Protein AF-A0A2E2V4U2-F1 (afdb_monomer_lite)

Radius of gyration: 15.27 Å; chains: 1; bounding box: 48×30×33 Å

Secondary structure (DSSP, 8-state):
-HHHHHHTT---EEE---HHHHTT--SHHHHHHHHH-TTTEEEEEEE-TTSTTHHHHHHHHHH-TTEEEEEE--S--------

pLDDT: mean 84.4, std 11.23, range [49.47, 97.12]

Foldseek 3Di:
DLVVCVVVVNQAEEDFDDCVVQNQVGDDPPVVVCVVPVRHYQYEHEAEPVDPCSVVSVVVLVVDVSHDYYDYDDPDPPPPPDD

Structure (mmCIF, N/CA/C/O backbone):
data_AF-A0A2E2V4U2-F1
#
_entry.id   AF-A0A2E2V4U2-F1
#
loop_
_atom_site.group_PDB
_atom_site.id
_atom_site.type_symbol
_atom_site.label_atom_id
_atom_site.label_alt_id
_atom_site.label_comp_id
_atom_site.label_asym_id
_atom_site.label_entity_id
_atom_site.label_seq_id
_atom_site.pdbx_PDB_ins_code
_atom_site.Cartn_x
_atom_site.Cartn_y
_atom_site.Cartn_z
_atom_site.occupancy
_atom_site.B_iso_or_equiv
_atom_site.auth_seq_id
_atom_site.auth_comp_id
_atom_site.auth_asym_id
_atom_site.auth_atom_id
_atom_site.pdbx_PDB_model_num
ATOM 1 N N . MET A 1 1 ? -12.379 -5.618 4.913 1.00 90.00 1 MET A N 1
ATOM 2 C CA . MET A 1 1 ? -11.023 -5.748 5.493 1.00 90.00 1 MET A CA 1
ATOM 3 C C . MET A 1 1 ? -10.798 -4.769 6.639 1.00 90.00 1 MET A C 1
ATOM 5 O O . MET A 1 1 ? -10.620 -5.240 7.748 1.00 90.00 1 MET A O 1
ATOM 9 N N . VAL A 1 2 ? -10.881 -3.447 6.427 1.00 93.31 2 VAL A N 1
ATOM 10 C CA . VAL A 1 2 ? -10.661 -2.436 7.491 1.00 93.31 2 VAL A CA 1
ATOM 11 C C . VAL A 1 2 ? -11.479 -2.714 8.759 1.00 93.31 2 VAL A C 1
ATOM 13 O O . VAL A 1 2 ? -10.920 -2.761 9.844 1.00 93.31 2 VAL A O 1
ATOM 16 N N . THR A 1 3 ? -12.768 -3.041 8.629 1.00 94.75 3 THR A N 1
ATOM 17 C CA . THR A 1 3 ? -13.612 -3.442 9.771 1.00 94.75 3 THR A CA 1
ATOM 18 C C . THR A 1 3 ? -13.054 -4.639 10.548 1.00 94.75 3 THR A C 1
ATOM 20 O O . THR A 1 3 ? -13.098 -4.654 11.773 1.00 94.75 3 THR A O 1
ATOM 23 N N . ALA A 1 4 ? -12.505 -5.636 9.848 1.00 96.06 4 ALA A N 1
ATOM 24 C CA . ALA A 1 4 ? -11.896 -6.802 10.481 1.00 96.06 4 ALA A CA 1
ATOM 25 C C . ALA A 1 4 ? -10.583 -6.435 11.193 1.00 96.06 4 ALA A C 1
ATOM 27 O O . ALA A 1 4 ? -10.336 -6.931 12.287 1.00 96.06 4 ALA A O 1
ATOM 28 N N . MET A 1 5 ? -9.780 -5.525 10.624 1.00 96.00 5 MET A N 1
ATOM 29 C CA . MET A 1 5 ? -8.584 -4.986 11.286 1.00 96.00 5 MET A CA 1
ATOM 30 C C . MET A 1 5 ? -8.951 -4.258 12.580 1.00 96.00 5 MET A C 1
ATOM 32 O O . MET A 1 5 ? -8.365 -4.540 13.621 1.00 96.00 5 MET A O 1
ATOM 36 N N . THR A 1 6 ? -9.971 -3.394 12.543 1.00 95.06 6 THR A N 1
ATOM 37 C CA . THR A 1 6 ? -10.477 -2.701 13.736 1.00 95.06 6 THR A CA 1
ATOM 38 C C . THR A 1 6 ? -10.935 -3.689 14.807 1.00 95.06 6 THR A C 1
ATOM 40 O O . THR A 1 6 ? -10.550 -3.546 15.963 1.00 95.06 6 THR A O 1
AT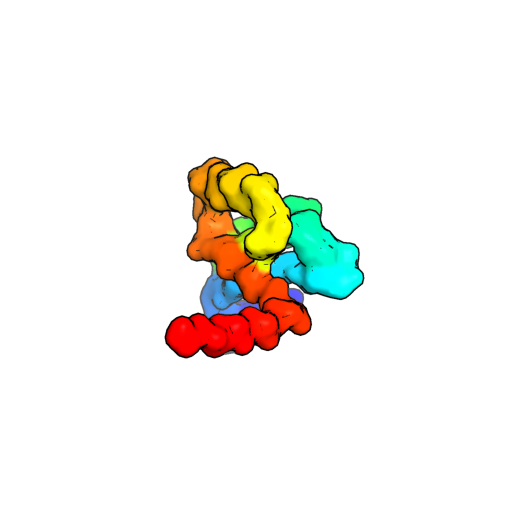OM 43 N N . ALA A 1 7 ? -11.703 -4.717 14.432 1.00 97.12 7 ALA A N 1
ATOM 44 C CA . ALA A 1 7 ? -12.160 -5.747 15.368 1.00 97.12 7 ALA A CA 1
ATOM 45 C C . ALA A 1 7 ? -11.002 -6.556 15.983 1.00 97.12 7 ALA A C 1
ATOM 47 O O . ALA A 1 7 ? -11.084 -6.958 17.140 1.00 97.12 7 ALA A O 1
ATOM 48 N N . ALA A 1 8 ? -9.919 -6.764 15.232 1.00 96.81 8 ALA A N 1
ATOM 49 C CA . ALA A 1 8 ? -8.711 -7.438 15.702 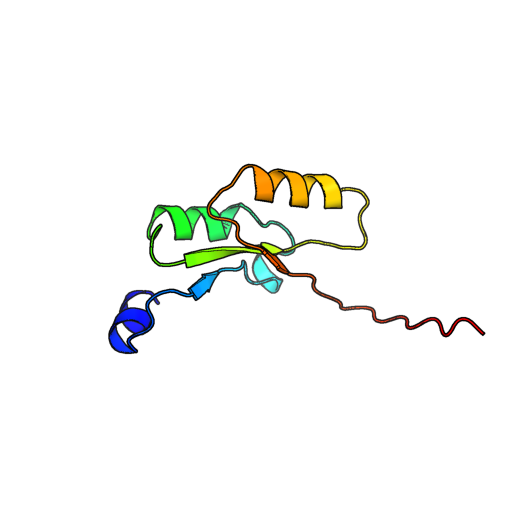1.00 96.81 8 ALA A CA 1
ATOM 50 C C . ALA A 1 8 ? -7.744 -6.519 16.480 1.00 96.81 8 ALA A C 1
ATOM 52 O O . ALA A 1 8 ? -6.693 -6.984 16.915 1.00 96.81 8 ALA A O 1
ATOM 53 N N . GLY A 1 9 ? -8.057 -5.225 16.638 1.00 96.19 9 GLY A N 1
ATOM 54 C CA . GLY A 1 9 ? -7.171 -4.249 17.284 1.00 96.19 9 GLY A CA 1
ATOM 55 C C . GLY A 1 9 ? -5.944 -3.861 16.447 1.00 96.19 9 GLY A C 1
ATOM 56 O O . GLY A 1 9 ? -4.970 -3.347 16.987 1.00 96.19 9 GLY A O 1
ATOM 57 N N . VAL A 1 10 ? -5.970 -4.102 15.134 1.00 96.38 10 VAL A N 1
ATOM 58 C CA . VAL A 1 10 ? -4.884 -3.763 14.206 1.00 96.38 10 VAL A CA 1
ATOM 59 C C . VAL A 1 10 ? -5.053 -2.324 13.718 1.00 96.38 10 VAL A C 1
ATOM 61 O O . VAL A 1 10 ? -6.007 -2.009 13.007 1.00 96.38 10 VAL A O 1
ATOM 64 N N . ASN A 1 11 ? -4.110 -1.448 14.074 1.00 92.62 11 ASN A N 1
ATOM 65 C CA . ASN A 1 11 ? -4.161 -0.019 13.738 1.00 92.62 11 ASN A CA 1
ATOM 66 C C . ASN A 1 11 ? -3.895 0.296 12.261 1.00 92.62 11 ASN A C 1
ATOM 68 O O . ASN A 1 11 ? -4.321 1.340 11.776 1.00 92.62 11 ASN A O 1
ATOM 72 N N . GLY A 1 12 ? -3.199 -0.587 11.549 1.00 92.00 12 GLY A N 1
ATOM 73 C CA . GLY A 1 12 ? -2.894 -0.402 10.140 1.00 92.00 12 GLY A CA 1
ATOM 74 C C . GLY A 1 12 ? -2.194 -1.611 9.543 1.00 92.00 12 GLY A C 1
ATOM 75 O O . GLY A 1 12 ? -1.773 -2.519 10.260 1.00 92.00 12 GLY A O 1
ATOM 76 N N . ALA A 1 13 ? -2.094 -1.635 8.220 1.00 94.12 13 ALA A N 1
ATOM 77 C CA . ALA A 1 13 ? -1.434 -2.708 7.488 1.00 94.12 13 ALA A CA 1
ATOM 78 C C . ALA A 1 13 ? -0.615 -2.166 6.316 1.00 94.12 13 ALA A C 1
ATOM 80 O O . ALA A 1 13 ? -0.889 -1.089 5.787 1.00 94.12 13 ALA A O 1
ATOM 81 N N . PHE A 1 14 ? 0.370 -2.943 5.876 1.00 93.69 14 PHE A N 1
ATOM 82 C CA . PHE A 1 14 ? 1.045 -2.683 4.613 1.00 93.69 14 PHE A CA 1
ATOM 83 C C . PHE A 1 14 ? 0.216 -3.243 3.464 1.00 93.69 14 PHE A C 1
ATOM 85 O O . PHE A 1 14 ? -0.086 -4.438 3.430 1.00 93.69 14 PHE A O 1
ATOM 92 N N . LEU A 1 15 ? -0.162 -2.374 2.534 1.00 93.00 15 LEU A N 1
ATOM 93 C CA . LEU A 1 15 ? -0.965 -2.737 1.380 1.00 93.00 15 LEU A CA 1
ATOM 94 C C . LEU A 1 15 ? -0.095 -2.835 0.129 1.00 93.00 15 LEU A C 1
ATOM 96 O O . LEU A 1 15 ? 0.675 -1.930 -0.185 1.00 93.00 15 LEU A O 1
ATOM 100 N N . ILE A 1 16 ? -0.282 -3.923 -0.611 1.00 91.25 16 ILE A N 1
ATOM 101 C CA . ILE A 1 16 ? 0.353 -4.164 -1.902 1.00 91.25 16 ILE A CA 1
ATOM 102 C C . ILE A 1 16 ? -0.641 -4.793 -2.879 1.00 91.25 16 ILE A C 1
ATOM 104 O O . ILE A 1 16 ? -1.488 -5.593 -2.474 1.00 91.25 16 ILE A O 1
ATOM 108 N N . SER A 1 17 ? -0.520 -4.469 -4.169 1.00 88.62 17 SER A N 1
ATOM 109 C CA . SER A 1 17 ? -1.294 -5.128 -5.219 1.00 88.62 17 SER A CA 1
ATOM 110 C C . SER A 1 17 ? -0.971 -6.631 -5.279 1.00 88.62 17 SER A C 1
ATOM 112 O O . SER A 1 17 ? 0.208 -7.020 -5.299 1.00 88.62 17 SER A O 1
ATOM 114 N N . PRO A 1 18 ? -1.989 -7.510 -5.334 1.00 87.75 18 PRO A N 1
ATOM 115 C CA . PRO A 1 18 ? -1.778 -8.924 -5.619 1.00 87.75 18 PRO A CA 1
ATOM 116 C C . PRO A 1 18 ? -1.081 -9.108 -6.973 1.00 87.75 18 PRO A C 1
ATOM 118 O O . PRO A 1 18 ? -1.584 -8.655 -8.000 1.00 87.75 18 PRO A O 1
ATOM 121 N N . PHE A 1 19 ? 0.063 -9.801 -6.987 1.00 85.56 19 PHE A N 1
ATOM 122 C CA . PHE A 1 19 ? 0.887 -9.928 -8.198 1.00 85.56 19 PHE A CA 1
ATOM 123 C C . PHE A 1 19 ? 0.149 -10.614 -9.352 1.00 85.56 19 PHE A C 1
ATOM 125 O O . PHE A 1 19 ? 0.248 -10.185 -10.489 1.00 85.56 19 PHE A O 1
ATOM 132 N N . VAL A 1 20 ? -0.629 -11.658 -9.062 1.00 86.44 20 VAL A N 1
ATOM 133 C CA . VAL A 1 20 ? -1.318 -12.452 -10.094 1.00 86.44 20 VAL A CA 1
ATOM 134 C C . VAL A 1 20 ? -2.330 -11.624 -10.897 1.00 86.44 20 VAL A C 1
ATOM 136 O O . VAL A 1 20 ? -2.601 -11.947 -12.046 1.00 86.44 20 VAL A O 1
ATOM 139 N N . LEU A 1 21 ? -2.882 -10.561 -10.304 1.00 87.00 21 LEU A N 1
ATOM 140 C CA . LEU A 1 21 ? -3.912 -9.733 -10.938 1.00 87.00 21 LEU A CA 1
ATOM 141 C C . LEU A 1 21 ? -3.352 -8.445 -11.545 1.00 87.00 21 LEU A C 1
ATOM 143 O O . LEU A 1 21 ? -3.851 -7.997 -12.570 1.00 87.00 21 LEU A O 1
ATOM 147 N N . TYR A 1 22 ? -2.332 -7.858 -10.917 1.00 86.06 22 TYR A N 1
ATOM 148 C CA . TYR A 1 22 ? -1.837 -6.525 -11.276 1.00 86.06 22 TYR A CA 1
ATOM 149 C C . TYR A 1 22 ? -0.359 -6.511 -11.687 1.00 86.06 22 TYR A C 1
ATOM 151 O O . TYR A 1 22 ? 0.152 -5.483 -12.115 1.00 86.06 22 TYR A O 1
ATOM 159 N N . GLY A 1 23 ? 0.356 -7.632 -11.570 1.00 85.69 23 GLY A N 1
ATOM 160 C CA . GLY A 1 23 ? 1.782 -7.718 -11.880 1.00 85.69 23 GLY A CA 1
ATOM 161 C C . GLY A 1 23 ? 2.598 -6.661 -11.132 1.00 85.69 23 GLY A C 1
ATOM 162 O O . GLY A 1 23 ? 2.539 -6.568 -9.902 1.00 85.69 23 GLY A O 1
ATOM 163 N N . TYR A 1 24 ? 3.345 -5.868 -11.903 1.00 83.88 24 TYR A N 1
ATOM 164 C CA . TYR A 1 24 ? 4.104 -4.704 -11.437 1.00 83.88 24 TYR A CA 1
ATOM 165 C C . TYR A 1 24 ? 3.373 -3.366 -11.655 1.00 83.88 24 TYR A C 1
ATOM 167 O O . TYR A 1 24 ? 3.957 -2.318 -11.385 1.00 83.88 24 TYR A O 1
ATOM 175 N N . ASP A 1 25 ? 2.099 -3.359 -12.081 1.00 75.00 25 ASP A N 1
ATOM 176 C CA . ASP A 1 25 ? 1.280 -2.143 -12.012 1.00 75.00 25 ASP A CA 1
ATOM 177 C C . ASP A 1 25 ? 0.969 -1.830 -10.543 1.00 75.00 25 ASP A C 1
ATOM 179 O O . ASP A 1 25 ? 0.011 -2.299 -9.919 1.00 75.00 25 ASP A O 1
ATOM 183 N N . ALA A 1 26 ? 1.865 -1.037 -9.973 1.00 63.25 26 ALA A N 1
ATOM 184 C CA . ALA A 1 26 ? 1.847 -0.614 -8.593 1.00 63.25 26 ALA A CA 1
ATOM 185 C C . ALA A 1 26 ? 0.764 0.419 -8.282 1.00 63.25 26 ALA A C 1
ATOM 187 O O . ALA A 1 26 ? 0.605 0.753 -7.115 1.00 63.25 26 ALA A O 1
ATOM 188 N N . THR A 1 27 ? 0.082 0.999 -9.273 1.00 65.00 27 THR A N 1
ATOM 189 C CA . THR A 1 27 ? -0.582 2.297 -9.068 1.00 65.00 27 THR A CA 1
ATOM 190 C C . THR A 1 27 ? -2.098 2.232 -9.026 1.00 65.00 27 THR A C 1
ATOM 192 O O . THR A 1 27 ? -2.701 2.922 -8.212 1.00 65.00 27 THR A O 1
ATOM 195 N N . SER A 1 28 ? -2.735 1.383 -9.824 1.00 78.06 28 SER A N 1
ATOM 196 C CA . SER A 1 28 ? -4.196 1.383 -9.963 1.00 78.06 28 SER A CA 1
ATOM 197 C C . SER A 1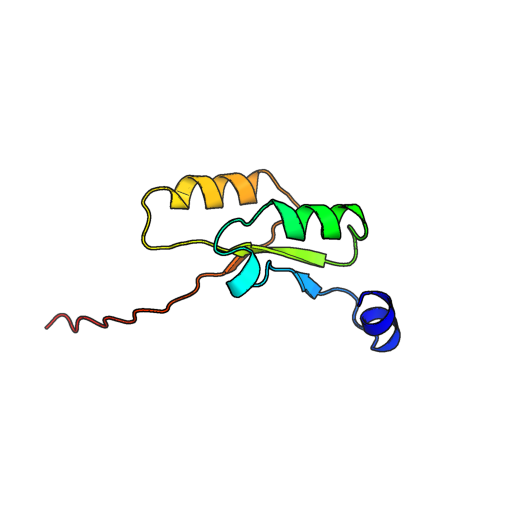 28 ? -4.926 0.953 -8.680 1.00 78.06 28 SER A C 1
ATOM 199 O O . SER A 1 28 ? -5.685 1.729 -8.099 1.00 78.06 28 SER A O 1
ATOM 201 N N . TYR A 1 29 ? -4.650 -0.251 -8.182 1.00 86.81 29 TYR A N 1
ATOM 202 C CA . TYR A 1 29 ? -5.389 -0.826 -7.053 1.00 86.81 29 TYR A CA 1
ATOM 203 C C . TYR A 1 29 ? -5.067 -0.177 -5.696 1.00 86.81 29 TYR A C 1
ATOM 205 O O . TYR A 1 29 ? -5.970 0.213 -4.954 1.00 86.81 29 TYR A O 1
ATOM 213 N N . ILE A 1 30 ? -3.785 -0.044 -5.334 1.00 89.88 30 ILE A N 1
ATOM 214 C CA . ILE A 1 30 ? -3.431 0.437 -3.987 1.00 89.88 30 ILE A CA 1
ATOM 215 C C . ILE A 1 30 ? -3.758 1.919 -3.781 1.00 89.88 30 ILE A C 1
ATOM 217 O O . ILE A 1 30 ? -4.122 2.293 -2.668 1.00 89.88 30 ILE A O 1
ATOM 221 N N . LEU A 1 31 ? -3.679 2.755 -4.827 1.00 89.31 31 LEU A N 1
ATOM 222 C CA . LEU A 1 31 ? -4.063 4.166 -4.726 1.00 89.31 31 LEU A CA 1
ATOM 223 C C . LEU A 1 31 ? -5.577 4.316 -4.581 1.00 89.31 31 LEU A C 1
ATOM 225 O O . LEU A 1 31 ? -6.032 5.181 -3.832 1.00 89.31 31 LEU A O 1
ATOM 229 N N . GLU A 1 32 ? -6.365 3.473 -5.251 1.00 90.12 32 GLU A N 1
ATOM 230 C CA . GLU A 1 32 ? -7.818 3.454 -5.084 1.00 90.12 32 GLU A CA 1
ATOM 231 C C . GLU A 1 32 ? -8.206 3.097 -3.643 1.00 90.12 32 GLU A C 1
ATOM 233 O O . GLU A 1 32 ? -8.978 3.818 -3.006 1.00 90.12 32 GLU A O 1
ATOM 238 N N . VAL A 1 33 ? -7.622 2.031 -3.091 1.00 91.06 33 VAL A N 1
ATOM 239 C CA . VAL A 1 33 ? -7.894 1.619 -1.706 1.00 91.06 33 VAL A CA 1
ATOM 240 C C . VAL A 1 33 ? -7.416 2.677 -0.710 1.00 91.06 33 VAL A C 1
ATOM 242 O O . VAL A 1 33 ? -8.151 3.005 0.223 1.00 91.06 33 VAL A O 1
ATOM 245 N N . TYR A 1 34 ? -6.229 3.255 -0.917 1.00 90.94 34 TYR A N 1
ATOM 246 C CA . TYR A 1 34 ? -5.694 4.311 -0.055 1.00 90.94 34 TYR A CA 1
ATOM 247 C C . TYR A 1 34 ? -6.578 5.558 -0.050 1.00 90.94 34 TYR A C 1
ATOM 249 O O . TYR A 1 34 ? -6.827 6.122 1.009 1.00 90.94 34 TYR A O 1
ATOM 257 N N . ARG A 1 35 ? -7.123 5.967 -1.203 1.00 92.38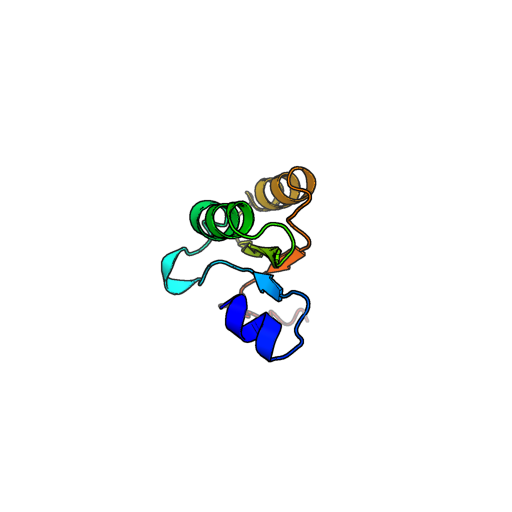 35 ARG A N 1
ATOM 258 C CA . ARG A 1 35 ? -8.060 7.101 -1.273 1.00 92.38 35 ARG A CA 1
ATOM 259 C C . ARG A 1 35 ? -9.305 6.896 -0.412 1.00 92.38 35 ARG A C 1
ATOM 261 O O . ARG A 1 35 ? -9.807 7.863 0.152 1.00 92.38 35 ARG A O 1
ATOM 268 N N . ASN A 1 36 ? -9.789 5.660 -0.308 1.00 93.69 36 ASN A N 1
ATOM 269 C CA . ASN A 1 36 ? -10.952 5.329 0.514 1.00 93.69 36 ASN A CA 1
ATOM 270 C C . ASN A 1 36 ? -10.598 5.168 2.005 1.00 93.69 36 ASN A C 1
ATOM 272 O O . ASN A 1 36 ? -11.453 5.393 2.860 1.00 93.69 36 ASN A O 1
ATOM 276 N N . TYR A 1 37 ? -9.352 4.797 2.324 1.00 93.38 37 TYR A N 1
ATOM 277 C CA . TYR A 1 37 ? -8.894 4.499 3.688 1.00 93.38 37 TYR A CA 1
ATOM 278 C C . TYR A 1 37 ? -7.463 5.011 3.965 1.00 93.38 37 TYR A C 1
ATOM 280 O O . TYR A 1 37 ? -6.561 4.211 4.240 1.00 93.38 37 TYR A O 1
ATOM 288 N N . PRO A 1 38 ? -7.226 6.336 3.931 1.00 90.62 38 PRO A N 1
ATOM 289 C CA . PRO A 1 38 ? -5.873 6.903 3.895 1.00 90.62 38 PRO A CA 1
ATOM 290 C C . PRO A 1 38 ? -5.074 6.711 5.190 1.00 90.62 38 PRO A C 1
ATOM 292 O O . PRO A 1 38 ? -3.852 6.714 5.167 1.00 90.62 38 PRO A O 1
ATOM 295 N N . SER A 1 39 ? -5.739 6.527 6.333 1.00 91.44 39 SER A N 1
ATOM 296 C CA . SER A 1 39 ? -5.077 6.320 7.629 1.00 91.44 39 SER A CA 1
ATOM 297 C C . SER A 1 39 ? -4.899 4.849 8.008 1.00 91.44 39 SER A C 1
ATOM 299 O O . SER A 1 39 ? -4.284 4.555 9.028 1.00 91.44 39 SER A O 1
ATOM 301 N N . SER A 1 40 ? -5.455 3.917 7.229 1.00 93.19 40 SER A N 1
ATOM 302 C CA . SER A 1 40 ? -5.453 2.487 7.569 1.00 93.19 40 SER A CA 1
ATOM 303 C C . SER A 1 40 ? -4.292 1.717 6.940 1.00 93.19 40 SER A C 1
ATOM 305 O O . SER A 1 40 ? -4.003 0.600 7.374 1.00 93.19 40 SER A O 1
ATOM 307 N N . PHE A 1 41 ? -3.638 2.278 5.917 1.00 93.38 41 PHE A N 1
ATOM 308 C CA . PHE A 1 41 ? -2.637 1.557 5.137 1.00 93.38 41 PHE A CA 1
ATOM 309 C C . PHE A 1 41 ? -1.388 2.381 4.840 1.00 93.38 41 PHE A C 1
ATOM 311 O O . PHE A 1 41 ? -1.482 3.510 4.369 1.00 93.38 41 PHE A O 1
ATOM 318 N N . GLY A 1 42 ? -0.222 1.762 5.032 1.00 92.81 42 GLY A N 1
ATOM 319 C CA . GLY A 1 42 ? 1.018 2.176 4.377 1.00 92.81 42 GLY A CA 1
ATOM 320 C C . GLY A 1 42 ? 1.160 1.432 3.052 1.00 92.81 42 GLY A C 1
ATOM 321 O O . GLY A 1 42 ? 0.908 0.227 2.991 1.00 92.81 42 GLY A O 1
ATOM 322 N N . LEU A 1 43 ? 1.534 2.122 1.981 1.00 92.88 43 LEU A N 1
ATOM 323 C CA . LEU A 1 43 ? 1.619 1.531 0.649 1.00 92.88 43 LEU A CA 1
ATOM 324 C C . LEU A 1 43 ? 2.999 0.932 0.387 1.00 92.88 43 LEU A C 1
ATOM 326 O O . LEU A 1 43 ? 4.024 1.546 0.679 1.00 92.88 43 LEU A O 1
ATOM 330 N N . ILE A 1 44 ? 3.019 -0.258 -0.210 1.00 91.81 44 ILE A N 1
ATOM 331 C CA . ILE A 1 44 ? 4.238 -0.916 -0.679 1.00 91.81 44 ILE A CA 1
ATOM 332 C C . ILE A 1 44 ? 4.176 -1.033 -2.198 1.00 91.81 44 ILE A C 1
ATOM 334 O O . ILE A 1 44 ? 3.275 -1.674 -2.748 1.00 91.81 44 ILE A O 1
ATOM 338 N N . ARG A 1 45 ? 5.158 -0.436 -2.878 1.00 87.81 45 ARG A N 1
ATOM 339 C CA . ARG A 1 45 ? 5.276 -0.501 -4.338 1.00 87.81 45 ARG A CA 1
ATOM 340 C C . ARG A 1 45 ? 5.911 -1.835 -4.760 1.00 87.81 45 ARG A C 1
ATOM 342 O O . ARG A 1 45 ? 7.024 -2.123 -4.325 1.00 87.81 45 ARG A O 1
ATOM 349 N N . PRO A 1 46 ? 5.261 -2.679 -5.579 1.00 87.69 46 PRO A N 1
ATOM 350 C CA . PRO A 1 46 ? 5.958 -3.778 -6.240 1.00 87.69 46 PRO A CA 1
ATOM 351 C C . PRO A 1 46 ? 6.989 -3.213 -7.225 1.00 87.69 46 PRO A C 1
ATOM 353 O O . PRO A 1 46 ? 6.678 -2.289 -7.970 1.00 87.69 46 PRO A O 1
ATOM 356 N N . VAL A 1 47 ? 8.198 -3.769 -7.213 1.00 86.25 47 VAL A N 1
ATOM 357 C CA . VAL A 1 47 ? 9.312 -3.344 -8.071 1.00 86.25 47 VAL A CA 1
ATOM 358 C C . VAL A 1 47 ? 9.887 -4.556 -8.791 1.00 86.25 47 VAL A C 1
ATOM 360 O O . VAL A 1 47 ? 10.080 -5.608 -8.170 1.00 86.25 47 VAL A O 1
ATOM 363 N N . ASP A 1 48 ? 10.163 -4.405 -10.085 1.00 85.50 48 ASP A N 1
ATOM 364 C CA . ASP A 1 48 ? 10.894 -5.399 -10.868 1.00 85.50 48 ASP A CA 1
ATOM 365 C C . ASP A 1 48 ? 12.385 -5.042 -10.900 1.00 85.50 48 ASP A C 1
ATOM 367 O O . ASP A 1 48 ? 12.785 -3.999 -11.410 1.00 85.50 48 ASP A O 1
ATOM 371 N N . SER A 1 49 ? 13.220 -5.913 -10.332 1.00 82.62 49 SER A N 1
ATOM 372 C CA . SER A 1 49 ? 14.674 -5.731 -10.275 1.00 82.62 49 SER A CA 1
ATOM 373 C C . SER A 1 49 ? 15.399 -6.050 -11.581 1.00 82.62 49 SER A C 1
ATOM 375 O O . SER A 1 49 ? 16.609 -5.851 -11.653 1.00 82.62 49 SER A O 1
ATOM 377 N N . HIS A 1 50 ? 14.708 -6.582 -12.590 1.00 84.12 50 HIS A N 1
ATOM 378 C CA . HIS A 1 50 ? 15.327 -7.022 -13.846 1.00 84.12 50 HIS A CA 1
ATOM 379 C C . HIS A 1 50 ? 15.226 -5.984 -14.964 1.00 84.12 50 HIS A C 1
ATOM 381 O O . HIS A 1 50 ? 15.760 -6.201 -16.050 1.00 84.12 50 HIS A O 1
ATOM 387 N N . VAL A 1 51 ? 14.540 -4.868 -14.715 1.00 83.69 51 VAL A N 1
ATOM 388 C CA . VAL A 1 51 ? 14.345 -3.797 -15.693 1.00 83.69 51 VAL A CA 1
ATOM 389 C C . VAL A 1 51 ? 15.129 -2.555 -15.287 1.00 83.69 51 VAL A C 1
ATOM 391 O O . VAL A 1 51 ? 15.169 -2.169 -14.120 1.00 83.69 51 VAL A O 1
ATOM 394 N N . GLU A 1 52 ? 15.720 -1.877 -16.270 1.00 82.00 52 GLU A N 1
ATOM 395 C CA . GLU A 1 52 ? 16.466 -0.630 -16.041 1.00 82.00 52 GLU A CA 1
ATOM 396 C C . GLU A 1 52 ? 15.572 0.507 -15.520 1.00 82.00 52 GLU A C 1
ATOM 398 O O . GLU A 1 52 ? 16.051 1.455 -14.900 1.00 82.00 52 GLU A O 1
ATOM 403 N N . SER A 1 53 ? 14.253 0.408 -15.722 1.00 82.38 53 SER A N 1
ATOM 404 C CA . SER A 1 53 ? 13.280 1.413 -15.289 1.00 82.38 53 SER A CA 1
ATOM 405 C C . SER A 1 53 ? 12.996 1.423 -13.782 1.00 82.38 53 SER A C 1
ATOM 407 O O . SER A 1 53 ? 12.173 2.228 -13.349 1.00 82.38 53 SER A O 1
ATOM 409 N N . ILE A 1 54 ? 13.671 0.594 -12.976 1.00 84.12 54 ILE A N 1
ATOM 410 C CA . ILE A 1 54 ? 13.533 0.559 -11.508 1.00 84.12 54 ILE A CA 1
ATOM 411 C C . ILE A 1 54 ? 13.694 1.942 -10.851 1.00 84.12 54 ILE A C 1
ATOM 413 O O . ILE A 1 54 ? 13.040 2.251 -9.856 1.00 84.12 54 ILE A O 1
ATOM 417 N N . THR A 1 55 ? 14.507 2.826 -11.432 1.00 84.69 55 THR A N 1
ATOM 418 C CA . THR A 1 55 ? 14.707 4.196 -10.936 1.00 84.69 55 THR A CA 1
ATOM 419 C C . THR A 1 55 ? 13.410 5.013 -10.948 1.00 84.69 55 THR A C 1
ATOM 421 O O . THR A 1 55 ? 13.177 5.812 -10.042 1.00 84.69 55 THR A O 1
ATOM 424 N N . ASN A 1 56 ? 12.523 4.774 -11.921 1.00 83.31 56 ASN A N 1
ATOM 425 C CA . ASN A 1 56 ? 11.212 5.428 -11.985 1.00 83.31 56 ASN A CA 1
ATOM 426 C C . ASN A 1 56 ? 10.292 4.953 -10.852 1.00 83.31 56 ASN A C 1
ATOM 428 O O . ASN A 1 56 ? 9.477 5.726 -10.347 1.00 83.31 56 ASN A O 1
ATOM 432 N N . ASP A 1 57 ? 10.433 3.694 -10.433 1.00 81.88 57 ASP A N 1
ATOM 433 C CA . ASP A 1 57 ? 9.670 3.145 -9.316 1.00 81.88 57 ASP A CA 1
ATOM 434 C C . ASP A 1 57 ? 10.092 3.767 -7.985 1.00 81.88 57 ASP A C 1
ATOM 436 O O . ASP A 1 57 ? 9.240 4.109 -7.162 1.00 81.88 57 ASP A O 1
ATOM 440 N N . ILE A 1 58 ? 11.399 3.961 -7.798 1.00 80.75 58 ILE A N 1
ATOM 441 C CA . ILE A 1 58 ? 11.957 4.628 -6.618 1.00 80.75 58 ILE A CA 1
ATOM 442 C C . ILE A 1 58 ? 11.489 6.085 -6.572 1.00 80.75 58 ILE A C 1
ATOM 444 O O . ILE A 1 58 ? 10.912 6.509 -5.570 1.00 80.75 58 ILE A O 1
ATOM 448 N N . ALA A 1 59 ? 11.642 6.818 -7.679 1.00 85.25 59 ALA A N 1
ATOM 449 C CA . ALA A 1 59 ? 11.221 8.214 -7.774 1.00 85.25 59 ALA A CA 1
ATOM 450 C C . ALA A 1 59 ? 9.717 8.389 -7.504 1.00 85.25 59 ALA A C 1
ATOM 452 O O . ALA A 1 59 ? 9.298 9.355 -6.869 1.00 85.25 59 ALA A O 1
ATOM 453 N N . PHE A 1 60 ? 8.869 7.454 -7.942 1.00 80.81 60 PHE A N 1
ATOM 454 C CA . PHE A 1 60 ? 7.449 7.499 -7.592 1.00 80.81 60 PHE A CA 1
ATOM 455 C C . PHE A 1 60 ? 7.214 7.388 -6.081 1.00 80.81 60 PHE A C 1
ATOM 457 O O . PHE A 1 60 ? 6.339 8.076 -5.549 1.00 80.81 60 PHE A O 1
ATOM 464 N N . GLY A 1 61 ? 7.962 6.510 -5.406 1.00 81.31 61 GLY A N 1
ATOM 465 C CA . GLY A 1 61 ? 7.876 6.336 -3.958 1.00 81.31 61 GLY A CA 1
ATOM 466 C C . GLY A 1 61 ? 8.197 7.632 -3.221 1.00 81.31 61 GLY A C 1
ATOM 467 O O . GLY A 1 61 ? 7.417 8.062 -2.379 1.00 81.31 61 GLY A O 1
ATOM 468 N N . GLU A 1 62 ? 9.272 8.311 -3.619 1.00 82.56 62 GLU A N 1
ATOM 469 C CA . GLU A 1 62 ? 9.658 9.612 -3.055 1.00 82.56 62 GLU A CA 1
ATOM 470 C C . GLU A 1 62 ? 8.565 10.679 -3.229 1.0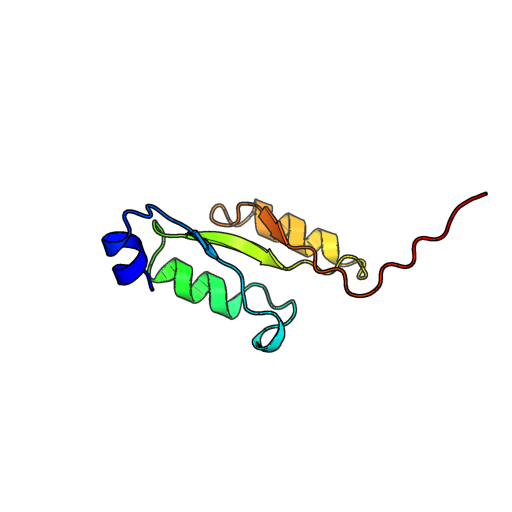0 82.56 62 GLU A C 1
ATOM 472 O O . GLU A 1 62 ? 8.329 11.488 -2.333 1.00 82.56 62 GLU A O 1
ATOM 477 N N . ASN A 1 63 ? 7.854 10.655 -4.360 1.00 85.75 63 ASN A N 1
ATOM 478 C CA . ASN A 1 63 ? 6.788 11.611 -4.668 1.00 85.75 63 ASN A CA 1
ATOM 479 C C . ASN A 1 63 ? 5.421 11.245 -4.065 1.00 85.75 63 ASN A C 1
ATOM 481 O O . ASN A 1 63 ? 4.478 12.033 -4.159 1.00 85.75 63 ASN A O 1
ATOM 485 N N . THR A 1 64 ? 5.286 10.069 -3.448 1.00 83.81 64 THR A N 1
ATOM 486 C CA . THR A 1 64 ? 4.022 9.595 -2.875 1.00 83.81 64 THR A CA 1
ATOM 487 C C . THR A 1 64 ? 4.218 9.298 -1.390 1.00 83.81 64 THR A C 1
ATOM 489 O O . THR A 1 64 ? 4.559 8.170 -1.053 1.00 83.81 64 THR A O 1
ATOM 492 N N . PRO A 1 65 ? 3.933 10.245 -0.471 1.00 83.94 65 PRO A N 1
ATOM 493 C CA . PRO A 1 65 ? 4.206 10.083 0.966 1.00 83.94 65 PRO A CA 1
ATOM 494 C C . PRO A 1 65 ? 3.565 8.851 1.623 1.00 83.94 65 PRO A C 1
ATOM 496 O O . PRO A 1 65 ? 4.001 8.402 2.677 1.00 83.94 65 PRO A O 1
ATOM 499 N N . ALA A 1 66 ? 2.508 8.313 1.012 1.00 87.44 66 ALA A N 1
ATOM 500 C CA . ALA A 1 66 ? 1.845 7.091 1.452 1.00 87.44 66 ALA A CA 1
ATOM 501 C C . ALA A 1 66 ? 2.658 5.817 1.164 1.00 87.44 66 ALA A C 1
ATOM 503 O O . ALA A 1 66 ? 2.413 4.786 1.790 1.00 87.44 66 ALA A O 1
ATOM 504 N N . VAL A 1 67 ? 3.587 5.862 0.202 1.00 91.44 67 VAL A N 1
ATOM 505 C CA . VAL A 1 67 ? 4.495 4.763 -0.133 1.00 91.44 67 VAL A CA 1
ATOM 506 C C . VAL A 1 67 ? 5.643 4.761 0.860 1.00 91.44 67 VAL A C 1
ATOM 508 O O . VAL A 1 67 ? 6.442 5.686 0.922 1.00 91.44 67 VAL A O 1
ATOM 511 N N . VAL A 1 68 ? 5.721 3.687 1.636 1.00 91.88 68 VAL A N 1
ATOM 512 C CA . VAL A 1 68 ? 6.670 3.543 2.750 1.00 91.88 68 VAL A CA 1
ATOM 513 C C . VAL A 1 68 ? 7.701 2.445 2.506 1.00 91.88 68 VAL A C 1
ATOM 515 O O . VAL A 1 68 ? 8.555 2.190 3.350 1.00 91.88 68 VAL A O 1
ATOM 518 N N . GLY A 1 69 ? 7.633 1.775 1.356 1.00 89.81 69 GLY A N 1
ATOM 519 C CA . GLY A 1 69 ? 8.588 0.742 0.989 1.00 89.81 69 GLY A CA 1
ATOM 520 C C . GLY A 1 69 ? 8.316 0.119 -0.373 1.00 89.81 69 GLY A C 1
ATOM 521 O O . GLY A 1 69 ? 7.351 0.456 -1.065 1.00 89.81 69 GLY A O 1
ATOM 522 N N . ALA A 1 70 ? 9.175 -0.832 -0.731 1.00 88.88 70 ALA A N 1
ATOM 523 C CA . ALA A 1 70 ? 9.093 -1.591 -1.969 1.00 88.88 70 ALA A CA 1
ATOM 524 C C . ALA A 1 70 ? 9.080 -3.101 -1.696 1.00 88.88 70 ALA A C 1
ATOM 526 O O . ALA A 1 70 ? 9.720 -3.577 -0.757 1.00 88.88 70 ALA A O 1
ATOM 527 N N . ARG A 1 71 ? 8.373 -3.865 -2.535 1.00 88.25 71 ARG A N 1
ATOM 528 C CA . ARG A 1 71 ? 8.459 -5.330 -2.561 1.00 88.25 71 ARG A CA 1
ATOM 529 C C . ARG A 1 71 ? 9.218 -5.761 -3.802 1.00 88.25 71 ARG A C 1
ATOM 531 O O . ARG A 1 71 ? 8.725 -5.591 -4.916 1.00 88.25 71 ARG A O 1
ATOM 538 N N . LEU A 1 72 ? 10.341 -6.426 -3.575 1.00 86.69 72 LEU A N 1
ATOM 539 C CA . LEU A 1 72 ? 11.019 -7.221 -4.585 1.00 86.69 72 LEU A CA 1
ATOM 540 C C . LEU A 1 72 ? 10.428 -8.622 -4.575 1.00 86.69 72 LEU A C 1
ATOM 542 O O . LEU A 1 72 ? 10.323 -9.252 -3.521 1.00 86.69 72 LEU A O 1
ATOM 546 N N . LEU A 1 73 ? 10.007 -9.091 -5.743 1.00 80.38 73 LEU A N 1
ATOM 547 C CA . LEU A 1 73 ? 9.540 -10.456 -5.895 1.00 80.38 73 LEU A CA 1
ATOM 548 C C . LEU A 1 73 ? 10.533 -11.226 -6.761 1.00 80.38 73 LEU A C 1
ATOM 550 O O . LEU A 1 73 ? 10.627 -11.008 -7.965 1.00 80.38 73 LEU A O 1
ATOM 554 N N . GLN A 1 74 ? 11.301 -12.093 -6.105 1.00 73.31 74 GLN A N 1
ATOM 555 C CA . GLN A 1 74 ? 12.316 -12.929 -6.730 1.00 73.31 74 GLN A CA 1
ATOM 556 C C . GLN A 1 74 ? 11.682 -14.256 -7.158 1.00 73.31 74 GLN A C 1
ATOM 558 O O . GLN A 1 74 ? 11.226 -15.022 -6.310 1.00 73.31 74 GLN A O 1
ATOM 563 N N . TYR A 1 75 ? 11.679 -14.539 -8.459 1.00 71.50 75 TYR A N 1
ATOM 564 C CA . TYR A 1 75 ? 11.249 -15.836 -9.001 1.00 71.50 75 TYR A CA 1
ATOM 565 C C . TYR A 1 75 ? 12.404 -16.642 -9.605 1.00 71.50 75 TYR A C 1
ATOM 567 O O . TYR A 1 75 ? 12.294 -17.858 -9.723 1.00 71.50 75 TYR A O 1
ATOM 575 N N . ASP A 1 76 ? 13.514 -15.981 -9.951 1.00 60.97 76 ASP A N 1
ATOM 576 C CA . ASP A 1 76 ? 14.739 -16.623 -10.422 1.00 60.97 76 ASP A CA 1
ATOM 577 C C . ASP A 1 76 ? 15.888 -16.249 -9.477 1.00 60.97 76 ASP A C 1
ATOM 579 O O . ASP A 1 76 ? 16.350 -15.107 -9.426 1.00 60.97 76 ASP A O 1
ATOM 583 N N . CYS A 1 77 ? 16.301 -17.205 -8.648 1.00 58.66 77 CYS A N 1
ATOM 584 C CA . CYS A 1 77 ? 17.489 -17.087 -7.814 1.00 58.66 77 CYS A CA 1
ATOM 585 C C . CYS A 1 77 ? 18.613 -17.872 -8.491 1.00 58.66 77 CYS A C 1
ATOM 587 O O . CYS A 1 77 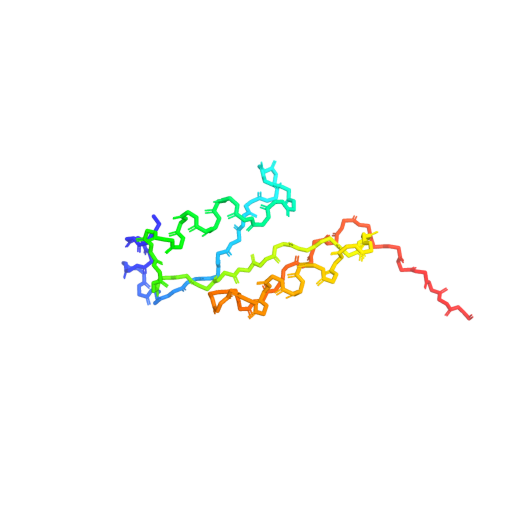? 18.884 -19.023 -8.147 1.00 58.66 77 CYS A O 1
ATOM 589 N N . ARG A 1 78 ? 19.288 -17.254 -9.464 1.00 61.03 78 ARG A N 1
ATOM 590 C CA . ARG A 1 78 ? 20.571 -17.770 -9.953 1.00 61.03 78 ARG A CA 1
ATOM 591 C C . ARG A 1 78 ? 21.679 -17.247 -9.057 1.00 61.03 78 ARG A C 1
ATOM 593 O O . ARG A 1 78 ? 22.328 -16.252 -9.374 1.00 61.03 78 ARG A O 1
ATOM 600 N N . MET A 1 79 ? 21.893 -17.914 -7.924 1.00 54.41 79 MET A N 1
ATOM 601 C CA . MET A 1 79 ? 23.122 -17.718 -7.157 1.00 54.41 79 MET A CA 1
ATOM 602 C C . MET A 1 79 ? 24.292 -18.203 -8.011 1.00 54.41 79 MET A C 1
ATOM 604 O O . MET A 1 79 ? 24.613 -19.389 -8.041 1.00 54.41 79 MET A O 1
ATOM 608 N N . THR A 1 80 ? 24.903 -17.288 -8.757 1.00 58.94 80 THR A N 1
ATOM 609 C CA . THR A 1 80 ? 26.163 -17.574 -9.435 1.00 58.94 80 THR A CA 1
ATOM 610 C C . THR A 1 80 ? 27.234 -17.485 -8.361 1.00 58.94 80 THR A C 1
ATOM 612 O O . THR A 1 80 ? 27.565 -16.394 -7.903 1.00 58.94 80 THR A O 1
ATOM 615 N N . VAL A 1 81 ? 27.711 -18.641 -7.899 1.00 56.19 81 VAL A N 1
ATOM 616 C CA . VAL A 1 81 ? 28.875 -18.718 -7.015 1.00 56.19 81 VAL A CA 1
ATOM 617 C C . VAL A 1 81 ? 30.052 -18.163 -7.809 1.00 56.19 81 VAL A C 1
ATOM 619 O O . VAL A 1 81 ? 30.506 -18.789 -8.765 1.00 56.19 81 VAL A O 1
ATOM 622 N N . GLN A 1 82 ? 30.491 -16.954 -7.466 1.00 49.47 82 GLN A N 1
ATOM 623 C CA . GLN A 1 82 ? 31.766 -16.447 -7.953 1.00 49.47 82 GLN A CA 1
ATOM 624 C C . GLN A 1 82 ? 32.866 -17.163 -7.164 1.00 49.47 82 GLN A C 1
ATOM 626 O O . GLN A 1 82 ? 32.939 -17.018 -5.944 1.00 49.47 82 GLN A O 1
ATOM 631 N N . TYR A 1 83 ? 33.629 -18.002 -7.868 1.00 51.56 83 TYR A N 1
ATOM 632 C CA . TYR A 1 83 ? 34.886 -18.588 -7.400 1.00 51.56 83 TYR A CA 1
ATOM 633 C C . TYR A 1 83 ? 36.040 -17.618 -7.641 1.00 51.56 83 TYR A C 1
ATOM 635 O O . TYR A 1 83 ? 36.007 -16.935 -8.692 1.00 51.56 83 TYR A O 1
#

Sequence (83 aa):
MVTAMTAAGVNGAFLISPFVLYGYDATSYILEVYRNYPSSFGLIRPVDSHVESITNDIAFGENTPAVVGARLLQYDCRMTVQY